Protein AF-A0A535XE76-F1 (afdb_monomer)

pLDDT: mean 81.15, std 18.95, range [32.66, 98.44]

Secondary structure (DSSP, 8-state):
--------TTTSS--HHHHHHHHHHTT-HHHHHHHHHHHHHHHHHTT-HHHHHHHHHHHHHHHHHTS--HHHHHHHHHHHHHHHTT--S-HHHHHHHHHHHTT-TT-HHHHHHHHHHHHHHHHHHT-HHHHHHHHHHHHHHHTTS--HHHHHHHHHHHHHHHHHTT---------

Mean predicted aligned error: 10.04 Å

Radius of gyration: 19.23 Å; Cα contacts (8 Å, |Δi|>4): 192; chains: 1; bounding box: 33×46×70 Å

Foldseek 3Di:
DDPDPPPDVLVVDDQLCVQLVVCVVVVVLVSNLVSLVVQLVNCVVVLVLLSNLLSLLVNLLSCVPPVVNNVSSVVSLVSSVVSCVVPPDALSQLSSLLSCCSVCVVPVVSNLVSLLSQCVRCVVVVPVVSNVSSVVSVVVSVVPDDDDRSVVVVVVVVVVCVVVPPDPDDDPDDD

Sequence (175 aa):
MIAERVGNPAQDAPDYVALGRLAFAEDDFVATRDHWQSAFRQQRSSGNARGAARIAADLAALYAGVFGNEALAAGWLARAHRLLAGTGRCVEQGYVALAFLSMHRFDLAAVENDAALALELALEFADSDLEVLASHMVTQLGSRQPWARATAVVSRYTAARLVGGRRRANPTIRC

Solvent-accessible surface area (backbone atoms only — not comparable to full-atom values): 9508 Å² total; per-residue (Å²): 139,80,82,78,76,78,71,54,69,83,77,71,51,78,62,25,60,61,51,13,52,52,26,47,75,70,68,37,57,67,56,16,51,55,25,34,53,48,31,26,53,51,25,53,76,70,68,36,38,59,62,20,18,41,38,22,17,52,52,14,38,45,26,39,73,73,68,66,33,53,70,62,13,50,54,27,40,58,50,19,54,58,44,44,58,89,53,71,95,53,53,46,59,17,52,40,28,52,38,44,39,77,73,34,74,88,38,66,67,58,33,46,52,26,35,31,48,12,34,53,29,12,63,75,66,68,36,64,70,47,33,53,56,22,48,52,54,51,54,62,51,54,79,77,51,96,62,71,66,44,50,51,52,51,53,52,47,54,51,50,50,67,73,56,69,81,67,88,77,78,85,86,71,92,131

Structure (mmCIF, N/CA/C/O backbone):
data_AF-A0A535XE76-F1
#
_entry.id   AF-A0A535XE76-F1
#
loop_
_atom_site.group_PDB
_atom_site.id
_atom_site.type_symbol
_atom_site.label_atom_id
_atom_site.label_alt_id
_atom_site.label_comp_id
_atom_site.label_asym_id
_atom_site.label_entity_id
_atom_site.label_seq_id
_atom_site.pdbx_PDB_ins_code
_atom_site.Cartn_x
_atom_site.Cartn_y
_atom_site.Cartn_z
_atom_site.occupancy
_atom_site.B_iso_or_equiv
_atom_site.auth_seq_id
_atom_site.auth_comp_id
_atom_site.auth_asym_id
_atom_site.auth_atom_id
_atom_site.pdbx_PDB_model_num
ATOM 1 N N . MET A 1 1 ? -9.652 5.829 48.556 1.00 36.56 1 MET A N 1
ATOM 2 C CA . MET A 1 1 ? -10.745 5.595 47.591 1.00 36.56 1 MET A CA 1
ATOM 3 C C . MET A 1 1 ? -10.248 6.123 46.252 1.00 36.56 1 MET A C 1
ATOM 5 O O . MET A 1 1 ? -10.308 7.320 46.017 1.00 36.56 1 MET A O 1
ATOM 9 N N . ILE A 1 2 ? -9.563 5.275 45.481 1.00 41.00 2 ILE A N 1
ATOM 10 C CA . ILE A 1 2 ? -8.893 5.667 44.234 1.00 41.00 2 ILE A CA 1
ATOM 11 C C . ILE A 1 2 ? -9.878 5.340 43.117 1.00 41.00 2 ILE A C 1
ATOM 13 O O . ILE A 1 2 ? -10.227 4.177 42.946 1.00 41.00 2 ILE A O 1
ATOM 17 N N . ALA A 1 3 ? -10.396 6.365 42.444 1.00 44.94 3 ALA A N 1
ATOM 18 C CA . ALA A 1 3 ? -11.270 6.183 41.297 1.00 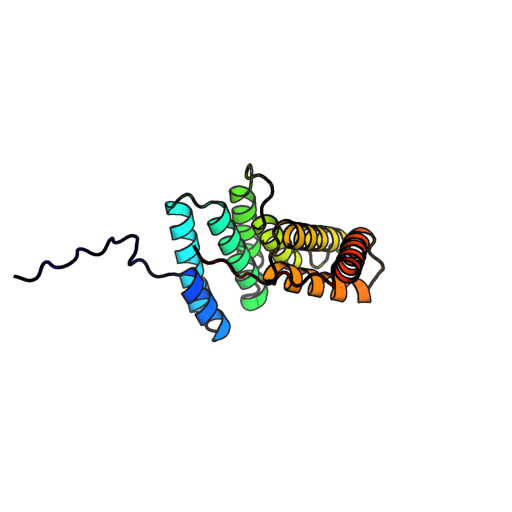44.94 3 ALA A CA 1
ATOM 19 C C . ALA A 1 3 ? -10.456 5.538 40.169 1.00 44.94 3 ALA A C 1
ATOM 21 O O . ALA A 1 3 ? -9.563 6.164 39.599 1.00 44.94 3 ALA A O 1
ATOM 22 N N . GLU A 1 4 ? -10.747 4.271 39.895 1.00 46.28 4 GLU A N 1
ATOM 23 C CA . GLU A 1 4 ? -10.266 3.555 38.725 1.00 46.28 4 GLU A CA 1
ATOM 24 C C . GLU A 1 4 ? -10.775 4.297 37.490 1.00 46.28 4 GLU A C 1
ATOM 26 O O . GLU A 1 4 ? -11.978 4.418 37.244 1.00 46.28 4 GLU A O 1
ATOM 31 N N . ARG A 1 5 ? -9.842 4.916 36.768 1.00 55.28 5 ARG A N 1
ATOM 32 C CA . ARG A 1 5 ? -10.124 5.609 35.520 1.00 55.28 5 ARG A CA 1
ATOM 33 C C . ARG A 1 5 ? -10.524 4.535 34.522 1.00 55.28 5 ARG A C 1
ATOM 35 O O . ARG A 1 5 ? -9.657 3.845 34.003 1.00 55.28 5 ARG A O 1
ATOM 42 N N . VAL A 1 6 ? -11.829 4.382 34.304 1.00 55.31 6 VAL A N 1
ATOM 43 C CA . VAL A 1 6 ? -12.384 3.577 33.213 1.00 55.31 6 VAL A CA 1
ATOM 44 C C . VAL A 1 6 ? -11.779 4.128 31.925 1.00 55.31 6 VAL A C 1
ATOM 46 O O . VAL A 1 6 ? -12.171 5.196 31.450 1.00 55.31 6 VAL A O 1
ATOM 49 N N . GLY A 1 7 ? -10.737 3.453 31.442 1.00 50.44 7 GLY A N 1
ATOM 50 C CA . GLY A 1 7 ? -10.101 3.746 30.171 1.00 50.44 7 GLY A CA 1
ATOM 51 C C . GLY A 1 7 ? -11.153 3.658 29.076 1.00 50.44 7 GLY A C 1
ATOM 52 O O . GLY A 1 7 ? -12.021 2.782 29.090 1.00 50.44 7 GLY A O 1
ATOM 53 N N . ASN A 1 8 ? -11.159 4.639 28.180 1.00 52.31 8 ASN A N 1
ATOM 54 C CA . ASN A 1 8 ? -12.054 4.610 27.040 1.00 52.31 8 ASN A CA 1
ATOM 55 C C . ASN A 1 8 ? -11.578 3.465 26.132 1.00 52.31 8 ASN A C 1
ATOM 57 O O . ASN A 1 8 ? -10.479 3.573 25.586 1.00 52.31 8 ASN A O 1
ATOM 61 N N . PRO A 1 9 ? -12.370 2.402 25.906 1.00 53.22 9 PRO A N 1
ATOM 62 C CA . PRO A 1 9 ? -11.912 1.238 25.147 1.00 53.22 9 PRO A CA 1
ATOM 63 C C . PRO A 1 9 ? -11.521 1.583 23.700 1.00 53.22 9 PRO A C 1
ATOM 65 O O . PRO A 1 9 ? -10.785 0.833 23.067 1.00 53.22 9 PRO A O 1
ATOM 68 N N . ALA A 1 10 ? -11.973 2.728 23.171 1.00 55.47 10 ALA A N 1
ATOM 69 C CA . ALA A 1 10 ? -11.539 3.242 21.874 1.00 55.47 10 ALA A CA 1
ATOM 70 C C . ALA A 1 10 ? -10.153 3.921 21.902 1.00 55.47 10 ALA A C 1
ATOM 72 O O . ALA A 1 10 ? -9.500 3.982 20.865 1.00 55.47 10 ALA A O 1
ATOM 73 N N . GLN A 1 11 ? -9.708 4.435 23.055 1.00 53.56 11 GLN A N 1
ATOM 74 C CA . GLN A 1 11 ? -8.381 5.043 23.247 1.00 53.56 11 GLN A CA 1
ATOM 75 C C . GLN A 1 11 ? -7.319 4.020 23.674 1.00 53.56 11 GLN A C 1
ATOM 77 O O . GLN A 1 11 ? -6.144 4.245 23.408 1.00 53.56 11 GLN A O 1
ATOM 82 N N . ASP A 1 12 ? -7.736 2.895 24.261 1.00 58.84 12 ASP A N 1
ATOM 83 C CA . ASP A 1 12 ? -6.847 1.798 24.677 1.00 58.84 12 ASP A CA 1
ATOM 84 C C . ASP A 1 12 ? -6.699 0.702 23.603 1.00 58.84 12 ASP A C 1
ATOM 86 O O . ASP A 1 12 ? -6.027 -0.311 23.813 1.00 58.84 12 ASP A O 1
ATOM 90 N N . ALA A 1 13 ? -7.339 0.874 22.441 1.00 71.75 13 ALA A N 1
ATOM 91 C CA . ALA A 1 13 ? -7.213 -0.065 21.336 1.00 71.75 13 ALA A CA 1
ATOM 92 C C . ALA A 1 13 ? -5.783 -0.016 20.759 1.00 71.75 13 ALA A C 1
ATOM 94 O O . ALA A 1 13 ? -5.283 1.078 20.483 1.00 71.75 13 ALA A O 1
ATOM 95 N N . PRO A 1 14 ? -5.128 -1.169 20.523 1.00 83.06 14 PRO A N 1
ATOM 96 C CA . PRO A 1 14 ? -3.789 -1.195 19.946 1.00 83.06 14 PRO A CA 1
ATOM 97 C C . PRO A 1 14 ? -3.743 -0.470 18.598 1.00 83.06 14 PRO A C 1
ATOM 99 O O . PRO A 1 14 ? -4.624 -0.664 17.755 1.00 83.06 14 PRO A O 1
ATOM 102 N N . ASP A 1 15 ? -2.689 0.314 18.362 1.00 93.81 15 ASP A N 1
ATOM 103 C CA . ASP A 1 15 ? -2.405 0.851 17.032 1.00 93.81 15 ASP A CA 1
ATOM 104 C C . ASP A 1 15 ? -1.849 -0.267 16.143 1.00 93.81 15 ASP A C 1
ATOM 106 O O . ASP A 1 15 ? -0.643 -0.502 16.025 1.00 93.81 15 ASP A O 1
ATOM 110 N N . TYR A 1 16 ? -2.769 -0.985 15.509 1.00 96.31 16 TYR A N 1
ATOM 111 C CA . TYR A 1 16 ? -2.445 -2.075 14.603 1.00 96.31 16 TYR A CA 1
ATOM 112 C C . TYR A 1 16 ? -1.706 -1.619 13.336 1.00 96.31 16 TYR A C 1
ATOM 114 O O . TYR A 1 16 ? -1.076 -2.446 12.675 1.00 96.31 16 TYR A O 1
ATOM 122 N N . VAL A 1 17 ? -1.760 -0.331 12.974 1.00 95.31 17 VAL A N 1
ATOM 123 C CA . VAL A 1 17 ? -0.969 0.191 11.851 1.00 95.31 17 VAL A CA 1
ATOM 124 C C . VAL A 1 17 ? 0.497 0.231 12.252 1.00 95.31 17 VAL A C 1
ATOM 126 O O . VAL A 1 17 ? 1.339 -0.315 11.535 1.00 95.31 17 VAL A O 1
ATOM 129 N N . ALA A 1 18 ? 0.794 0.829 13.408 1.00 95.62 18 ALA A N 1
ATOM 130 C CA . ALA A 1 18 ? 2.148 0.908 13.941 1.00 95.62 18 ALA A CA 1
ATOM 131 C C . ALA A 1 18 ? 2.734 -0.484 14.213 1.00 95.62 18 ALA A C 1
ATOM 133 O O . ALA A 1 18 ? 3.844 -0.771 13.769 1.00 95.62 18 ALA A O 1
ATOM 134 N N . LEU A 1 19 ? 1.969 -1.377 14.851 1.00 97.19 19 LEU A N 1
ATOM 135 C CA . LEU A 1 19 ? 2.409 -2.753 15.112 1.00 97.19 19 LEU A CA 1
ATOM 136 C C . LEU A 1 19 ? 2.708 -3.516 13.818 1.00 97.19 19 LEU A C 1
ATOM 138 O O . LEU A 1 19 ? 3.729 -4.188 13.724 1.00 97.19 19 LEU A O 1
ATOM 142 N N . GLY A 1 20 ? 1.869 -3.372 12.788 1.00 97.50 20 GLY A N 1
ATOM 143 C CA . GLY A 1 20 ? 2.135 -4.009 11.500 1.00 97.50 20 GLY A CA 1
ATOM 144 C C . GLY A 1 20 ? 3.387 -3.461 10.808 1.00 97.50 20 GLY A C 1
ATOM 145 O O . GLY A 1 20 ? 4.135 -4.237 10.221 1.00 97.50 20 GLY A O 1
ATOM 146 N N . ARG A 1 21 ? 3.661 -2.152 10.918 1.00 95.25 21 ARG A N 1
ATOM 147 C CA . ARG A 1 21 ? 4.897 -1.538 10.392 1.00 95.25 21 ARG A CA 1
ATOM 148 C C . ARG A 1 21 ? 6.146 -2.032 11.121 1.00 95.25 21 ARG A C 1
ATOM 150 O O . ARG A 1 21 ? 7.147 -2.286 10.464 1.00 95.25 21 ARG A O 1
ATOM 157 N N . LEU A 1 22 ? 6.080 -2.178 12.445 1.00 97.81 22 LEU A N 1
ATOM 158 C CA . LEU A 1 22 ? 7.178 -2.729 13.244 1.00 97.81 22 LEU A CA 1
ATOM 159 C C . LEU A 1 22 ? 7.450 -4.186 12.868 1.00 97.81 22 LEU A C 1
ATOM 161 O O . LEU A 1 22 ? 8.573 -4.506 12.500 1.00 97.81 22 LEU A O 1
ATOM 165 N N . ALA A 1 23 ? 6.411 -5.023 12.833 1.00 97.62 23 ALA A N 1
ATOM 166 C CA . ALA A 1 23 ? 6.538 -6.413 12.399 1.00 97.62 23 ALA A CA 1
ATOM 167 C C . ALA A 1 23 ? 7.112 -6.528 10.977 1.00 97.62 23 ALA A C 1
ATOM 169 O O . ALA A 1 23 ? 7.932 -7.397 10.710 1.00 97.62 23 ALA A O 1
ATOM 170 N N . PHE A 1 24 ? 6.732 -5.617 10.070 1.00 95.50 24 PHE A N 1
ATOM 171 C CA . PHE A 1 24 ? 7.277 -5.602 8.710 1.00 95.50 24 PHE A CA 1
ATOM 172 C C . PHE A 1 24 ? 8.768 -5.258 8.697 1.00 95.50 24 PHE A C 1
ATOM 174 O O . PHE A 1 24 ? 9.522 -5.858 7.944 1.00 95.50 24 PHE A O 1
ATOM 181 N N . ALA A 1 25 ? 9.197 -4.305 9.528 1.00 95.62 25 ALA A N 1
ATOM 182 C CA . ALA A 1 25 ? 10.608 -3.949 9.664 1.00 95.62 25 ALA A CA 1
ATOM 183 C C . ALA A 1 25 ? 11.451 -5.075 10.294 1.00 95.62 25 ALA A C 1
ATOM 185 O O . ALA A 1 25 ? 12.659 -5.116 10.082 1.00 95.62 25 ALA A O 1
ATOM 186 N N . GLU A 1 26 ? 10.820 -5.972 11.051 1.00 97.69 26 GLU A N 1
ATOM 187 C CA . GLU A 1 26 ? 11.426 -7.174 11.638 1.00 97.69 26 GLU A CA 1
ATOM 188 C C . GLU A 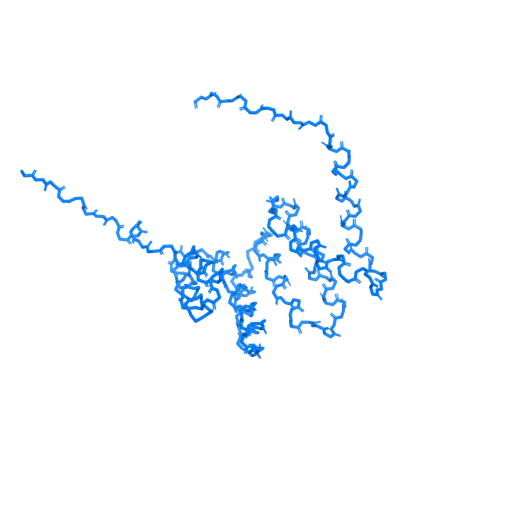1 26 ? 11.310 -8.415 10.730 1.00 97.69 26 GLU A C 1
ATOM 190 O O . GLU A 1 26 ? 11.658 -9.516 11.152 1.00 97.69 26 GLU A O 1
ATOM 195 N N . ASP A 1 27 ? 10.814 -8.252 9.498 1.00 97.50 27 ASP A N 1
ATOM 196 C CA . ASP A 1 27 ? 10.516 -9.326 8.540 1.00 97.50 27 ASP A CA 1
ATOM 197 C C . ASP A 1 27 ? 9.512 -10.390 9.054 1.00 97.50 27 ASP A C 1
ATOM 199 O O . ASP A 1 27 ? 9.340 -11.451 8.442 1.00 97.50 27 ASP A O 1
ATOM 203 N N . ASP A 1 28 ? 8.767 -10.114 10.134 1.00 98.19 28 ASP A N 1
ATOM 204 C CA . ASP A 1 28 ? 7.645 -10.949 10.578 1.00 98.19 28 ASP A CA 1
ATOM 205 C C . ASP A 1 28 ? 6.386 -10.624 9.766 1.00 98.19 28 ASP A C 1
ATOM 207 O O . ASP A 1 28 ? 5.418 -10.001 10.214 1.00 98.19 28 ASP A O 1
ATOM 211 N N . PHE A 1 29 ? 6.392 -11.087 8.520 1.00 97.50 29 PHE A N 1
ATOM 212 C CA . PHE A 1 29 ? 5.317 -10.824 7.570 1.00 97.50 29 PHE A CA 1
ATOM 213 C C . PHE A 1 29 ? 3.980 -11.467 7.959 1.00 97.50 29 PHE A C 1
ATOM 215 O O . PHE A 1 29 ? 2.919 -11.018 7.509 1.00 97.50 29 PHE A O 1
ATOM 222 N N . VAL A 1 30 ? 4.002 -12.513 8.792 1.00 98.00 30 VAL A N 1
ATOM 223 C CA . VAL A 1 30 ? 2.786 -13.143 9.320 1.00 98.00 30 VAL A CA 1
ATOM 224 C C . VAL A 1 30 ? 2.135 -12.204 10.333 1.00 98.00 30 VAL A C 1
ATOM 226 O O . VAL A 1 30 ? 0.946 -11.900 10.192 1.00 98.00 30 VAL A O 1
ATOM 229 N N . ALA A 1 31 ? 2.912 -11.666 11.278 1.00 97.62 31 ALA A N 1
ATOM 230 C CA . ALA A 1 31 ? 2.427 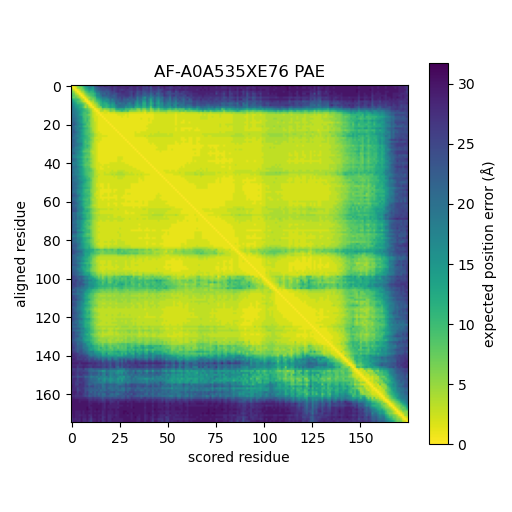-10.661 12.217 1.00 97.62 31 ALA A CA 1
ATOM 231 C C . ALA A 1 31 ? 2.032 -9.357 11.507 1.00 97.62 31 ALA A C 1
ATOM 233 O O . ALA A 1 31 ? 0.966 -8.809 11.799 1.00 97.62 31 ALA A O 1
ATOM 234 N N . THR A 1 32 ? 2.799 -8.894 10.507 1.00 98.44 32 THR A N 1
ATOM 235 C CA . THR A 1 32 ? 2.418 -7.739 9.672 1.00 98.44 32 THR A CA 1
ATOM 236 C C . THR A 1 32 ? 1.025 -7.919 9.090 1.00 98.44 32 THR A C 1
ATOM 238 O O . THR A 1 32 ? 0.166 -7.046 9.236 1.00 98.44 32 THR A O 1
ATOM 241 N N . ARG A 1 33 ? 0.783 -9.060 8.432 1.00 98.25 33 ARG A N 1
ATOM 242 C CA . ARG A 1 33 ? -0.502 -9.382 7.811 1.00 98.25 33 ARG A CA 1
ATOM 243 C C . ARG A 1 33 ? -1.629 -9.319 8.839 1.00 98.25 33 ARG A C 1
ATOM 245 O O . ARG A 1 33 ? -2.671 -8.727 8.557 1.00 98.25 33 ARG A O 1
ATOM 252 N N . ASP A 1 34 ? -1.443 -9.922 10.007 1.00 98.25 34 ASP A N 1
ATOM 253 C CA . ASP A 1 34 ? -2.495 -10.042 11.020 1.00 98.25 34 ASP A CA 1
ATOM 254 C C . ASP A 1 34 ? -2.806 -8.692 11.686 1.00 98.25 34 ASP A C 1
ATOM 256 O O . ASP A 1 34 ? -3.980 -8.334 11.880 1.00 98.25 34 ASP A O 1
ATOM 260 N N . HIS A 1 35 ? -1.773 -7.887 11.945 1.00 98.38 35 HIS A N 1
ATOM 261 C CA . HIS A 1 35 ? -1.918 -6.514 12.412 1.00 98.38 35 HIS A CA 1
ATOM 262 C C . HIS A 1 35 ? -2.608 -5.640 11.364 1.00 98.38 35 HIS A C 1
ATOM 264 O O . HIS A 1 35 ? -3.640 -5.041 11.660 1.00 98.38 35 HIS A O 1
ATOM 270 N N . TRP A 1 36 ? -2.156 -5.626 10.112 1.00 98.38 36 TRP A N 1
ATOM 271 C CA . TRP A 1 36 ? -2.796 -4.813 9.075 1.00 98.38 36 TRP A CA 1
ATOM 272 C C . TRP A 1 36 ? -4.224 -5.261 8.747 1.00 98.38 36 TRP A C 1
ATOM 274 O O . TRP A 1 36 ? -5.086 -4.417 8.506 1.00 98.38 36 TRP A O 1
ATOM 284 N N . GLN A 1 37 ? -4.558 -6.551 8.830 1.00 98.31 37 GLN A N 1
ATOM 285 C CA . GLN A 1 37 ? -5.959 -6.981 8.738 1.00 98.31 37 GLN A CA 1
ATOM 286 C C . GLN A 1 37 ? -6.814 -6.442 9.896 1.00 98.31 37 GLN A C 1
ATOM 288 O O . GLN A 1 37 ? -7.978 -6.082 9.692 1.00 98.31 37 GLN A O 1
ATOM 293 N N . SER A 1 38 ? -6.254 -6.369 11.104 1.00 98.00 38 SER A N 1
ATOM 294 C CA . SER A 1 38 ? -6.925 -5.781 12.269 1.00 98.00 38 SER A CA 1
ATOM 295 C C . SER A 1 38 ? -7.083 -4.268 12.122 1.00 98.00 38 SER A C 1
ATOM 297 O O . SER A 1 38 ? -8.192 -3.762 12.303 1.00 98.00 38 SER A O 1
ATOM 299 N N . ALA A 1 39 ? -6.041 -3.567 11.667 1.00 97.94 39 ALA A N 1
ATOM 300 C CA . ALA A 1 39 ? -6.094 -2.146 11.337 1.00 97.94 39 ALA A CA 1
ATOM 301 C C . ALA A 1 39 ? -7.161 -1.854 10.274 1.00 97.94 39 ALA A C 1
ATOM 303 O O . ALA A 1 39 ? -7.966 -0.938 10.428 1.00 97.94 39 ALA A O 1
ATOM 304 N N . PHE A 1 40 ? -7.238 -2.673 9.221 1.00 98.19 40 PHE A N 1
ATOM 305 C CA . PHE A 1 40 ? -8.260 -2.534 8.187 1.00 98.19 40 PHE A CA 1
ATOM 306 C C . PHE A 1 40 ? -9.677 -2.618 8.773 1.00 98.19 40 PHE A C 1
ATOM 308 O O . PHE A 1 40 ? -10.529 -1.779 8.470 1.00 98.19 40 PHE A O 1
ATOM 315 N N . ARG A 1 41 ? -9.938 -3.616 9.631 1.00 97.38 41 ARG A N 1
ATOM 316 C CA . ARG A 1 41 ? -11.235 -3.766 10.311 1.00 97.38 41 ARG A CA 1
ATOM 317 C C . ARG A 1 41 ? -11.541 -2.567 11.209 1.00 97.38 41 ARG A C 1
ATOM 319 O O . ARG A 1 41 ? -12.661 -2.066 11.157 1.00 97.38 41 ARG A O 1
ATOM 326 N N . GLN A 1 42 ? -10.554 -2.081 11.958 1.00 95.81 42 GLN A N 1
ATOM 327 C CA . GLN A 1 42 ? -10.699 -0.926 12.843 1.00 95.81 42 GLN A CA 1
ATOM 328 C C . GLN A 1 42 ? -11.060 0.346 12.061 1.00 95.81 42 GLN A C 1
ATOM 330 O O . GLN A 1 42 ? -12.060 0.993 12.375 1.00 95.81 42 GLN A O 1
ATOM 335 N N . GLN A 1 43 ? -10.329 0.649 10.982 1.00 95.19 43 GLN A N 1
ATOM 336 C CA . GLN A 1 43 ? -10.609 1.800 10.113 1.00 95.19 43 GLN A CA 1
ATOM 337 C C . GLN A 1 43 ? -11.985 1.690 9.437 1.00 95.19 43 GLN A C 1
ATOM 339 O O . GLN A 1 43 ? -12.699 2.677 9.274 1.00 95.19 43 GLN A O 1
ATOM 344 N N . ARG A 1 44 ? -12.404 0.472 9.071 1.00 95.62 44 ARG A N 1
ATOM 345 C CA . ARG A 1 44 ? -13.752 0.219 8.542 1.00 95.62 44 ARG A CA 1
ATOM 346 C C . ARG A 1 44 ? -14.835 0.491 9.579 1.00 95.62 44 ARG A C 1
ATOM 348 O O . ARG A 1 44 ? -15.829 1.123 9.237 1.00 95.62 44 ARG A O 1
ATOM 355 N N . SER A 1 45 ? -14.657 0.022 10.814 1.00 95.00 45 SER A N 1
ATOM 356 C CA . SER A 1 45 ? -15.631 0.241 11.890 1.00 95.00 45 SER A CA 1
ATOM 357 C C . SER A 1 45 ? -15.733 1.702 12.325 1.00 95.00 45 SER A C 1
ATOM 359 O O . SER A 1 45 ? -16.808 2.130 12.726 1.00 95.00 45 SER A O 1
ATOM 361 N N . SER A 1 46 ? -14.653 2.479 12.196 1.00 93.12 46 SER A N 1
ATOM 362 C CA . SER A 1 46 ? -14.645 3.912 12.511 1.00 93.12 46 SER A CA 1
ATOM 363 C C . SER A 1 46 ? -15.148 4.800 11.366 1.00 93.12 46 SER A C 1
ATOM 365 O O . SER A 1 46 ? -15.193 6.018 11.511 1.00 93.12 46 SER A O 1
ATOM 367 N N . GLY A 1 47 ? -15.513 4.219 10.216 1.00 94.62 47 GLY A N 1
ATOM 368 C CA . GLY A 1 47 ? -15.954 4.970 9.037 1.00 94.62 47 GLY A CA 1
ATOM 369 C C . GLY A 1 47 ? -14.824 5.665 8.268 1.00 94.62 47 GLY A C 1
ATOM 370 O O . GLY A 1 47 ? -15.093 6.384 7.306 1.00 94.62 47 GLY A O 1
ATOM 371 N N . ASN A 1 48 ? -13.558 5.432 8.628 1.00 95.31 48 ASN A N 1
ATOM 372 C CA . ASN A 1 48 ? -12.408 6.002 7.934 1.00 95.31 48 ASN A CA 1
ATOM 373 C C . ASN A 1 48 ? -12.094 5.223 6.644 1.00 95.31 48 ASN A C 1
ATOM 375 O O . ASN A 1 48 ? -11.191 4.384 6.587 1.00 95.31 48 ASN A O 1
ATOM 379 N N . ALA A 1 49 ? -12.857 5.504 5.585 1.00 96.50 49 ALA A N 1
ATOM 380 C CA . ALA A 1 49 ? -12.712 4.839 4.289 1.00 96.50 49 ALA A CA 1
ATOM 381 C C . ALA A 1 49 ? -11.321 5.039 3.664 1.00 96.50 49 ALA A C 1
ATOM 383 O O . ALA A 1 49 ? -10.764 4.089 3.113 1.00 96.50 49 ALA A O 1
ATOM 384 N N . ARG A 1 50 ? -10.741 6.239 3.802 1.00 97.25 50 ARG A N 1
ATOM 385 C CA . ARG A 1 50 ? -9.399 6.566 3.298 1.00 97.25 50 ARG A CA 1
ATOM 386 C C . ARG A 1 50 ? -8.325 5.744 4.006 1.00 97.25 50 ARG A C 1
ATOM 388 O O . ARG A 1 50 ? -7.589 5.011 3.352 1.00 97.25 50 ARG A O 1
ATOM 395 N N . GLY A 1 51 ? -8.321 5.754 5.340 1.00 96.12 51 GLY A N 1
ATOM 396 C CA . GLY A 1 51 ? -7.405 4.935 6.137 1.00 96.12 51 GLY A CA 1
ATOM 397 C C . GLY A 1 51 ? -7.553 3.440 5.845 1.00 96.12 51 GLY A C 1
ATOM 398 O O . GLY A 1 51 ? -6.562 2.738 5.668 1.00 96.12 51 GLY A O 1
ATOM 399 N 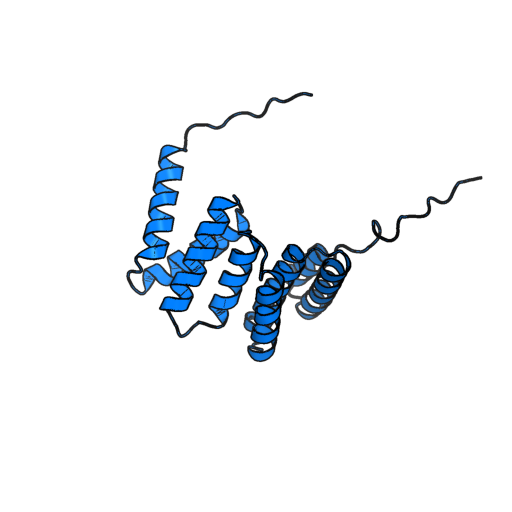N . ALA A 1 52 ? -8.785 2.944 5.701 1.00 97.69 52 ALA A N 1
ATOM 400 C CA . ALA A 1 52 ? -9.024 1.555 5.315 1.00 97.69 52 ALA A CA 1
ATOM 401 C C . ALA A 1 52 ? -8.476 1.232 3.912 1.00 97.69 52 ALA A C 1
ATOM 403 O O . ALA A 1 52 ? -7.918 0.155 3.705 1.00 97.69 52 ALA A O 1
ATOM 404 N N . ALA A 1 53 ? -8.603 2.148 2.949 1.00 98.00 53 ALA A N 1
ATOM 405 C CA . ALA A 1 53 ? -8.043 1.970 1.613 1.00 98.00 53 ALA A CA 1
ATOM 406 C C . ALA A 1 53 ? -6.509 1.945 1.626 1.00 98.00 53 ALA A C 1
ATOM 408 O O . ALA A 1 53 ? -5.918 1.088 0.971 1.00 98.00 53 ALA A O 1
ATOM 409 N N . ARG A 1 54 ? -5.871 2.814 2.422 1.00 96.94 54 ARG A N 1
ATOM 410 C CA . ARG A 1 54 ? -4.412 2.823 2.603 1.00 96.94 54 ARG A CA 1
ATOM 411 C C . ARG A 1 54 ? -3.897 1.474 3.103 1.00 96.94 54 ARG A C 1
ATOM 413 O O . ARG A 1 54 ? -2.964 0.940 2.511 1.00 96.94 54 ARG A O 1
ATOM 420 N N . ILE A 1 55 ? -4.536 0.911 4.130 1.00 98.25 55 ILE A N 1
ATOM 421 C CA . ILE A 1 55 ? -4.154 -0.394 4.692 1.00 98.25 55 ILE A CA 1
ATOM 422 C C . ILE A 1 55 ? -4.445 -1.540 3.717 1.00 98.25 55 ILE A C 1
ATOM 424 O O . ILE A 1 55 ? -3.683 -2.499 3.633 1.00 98.25 55 ILE A O 1
ATOM 428 N N . ALA A 1 56 ? -5.523 -1.448 2.936 1.00 98.25 56 ALA A N 1
ATOM 429 C CA . ALA A 1 56 ? -5.780 -2.411 1.871 1.00 98.25 56 ALA A CA 1
ATOM 430 C C . ALA A 1 56 ? -4.693 -2.369 0.777 1.00 98.25 56 ALA A C 1
ATOM 432 O O . ALA A 1 56 ? -4.318 -3.426 0.274 1.00 98.25 56 ALA A O 1
ATOM 433 N N . ALA A 1 57 ? -4.151 -1.192 0.444 1.00 96.69 57 ALA A N 1
ATOM 434 C CA . ALA A 1 57 ? -3.010 -1.070 -0.466 1.00 96.69 57 ALA A CA 1
ATOM 435 C C . ALA A 1 57 ? -1.733 -1.704 0.119 1.00 96.69 57 ALA A C 1
ATOM 437 O O . ALA A 1 57 ? -1.050 -2.442 -0.587 1.00 96.69 57 ALA A O 1
ATOM 438 N N . ASP A 1 58 ? -1.456 -1.496 1.413 1.00 96.00 58 ASP A N 1
ATOM 439 C CA . ASP A 1 58 ? -0.322 -2.134 2.105 1.00 96.00 58 ASP A CA 1
ATOM 440 C C . ASP A 1 58 ? -0.438 -3.667 2.099 1.00 96.00 58 ASP A C 1
ATOM 442 O O . ASP A 1 58 ? 0.512 -4.371 1.757 1.00 96.00 58 ASP A O 1
ATOM 446 N N . LEU A 1 59 ? -1.626 -4.203 2.400 1.00 97.81 59 LEU A N 1
ATOM 447 C CA . LEU A 1 59 ? -1.888 -5.644 2.326 1.00 97.81 59 LEU A CA 1
ATOM 448 C C . LEU A 1 59 ? -1.720 -6.180 0.904 1.00 97.81 59 LEU A C 1
ATOM 450 O O . LEU A 1 59 ? -1.171 -7.266 0.728 1.00 97.81 59 LEU A O 1
ATOM 454 N N . ALA A 1 60 ? -2.168 -5.441 -0.111 1.00 96.62 60 ALA A N 1
ATOM 455 C CA . ALA A 1 60 ? -1.968 -5.849 -1.494 1.00 96.62 60 ALA A CA 1
ATOM 456 C C . ALA A 1 60 ? -0.481 -5.932 -1.862 1.00 96.62 60 ALA A C 1
ATOM 458 O O . ALA A 1 60 ? -0.055 -6.933 -2.438 1.00 96.62 60 ALA A O 1
ATOM 459 N N . ALA A 1 61 ? 0.307 -4.922 -1.482 1.00 92.75 61 ALA A N 1
ATOM 460 C CA . ALA A 1 61 ? 1.750 -4.915 -1.693 1.00 92.75 61 ALA A CA 1
ATOM 461 C C . ALA A 1 61 ? 2.436 -6.083 -0.964 1.00 92.75 61 ALA A C 1
ATOM 463 O O . ALA A 1 61 ? 3.263 -6.769 -1.563 1.00 92.75 61 ALA A O 1
ATOM 464 N N . LEU A 1 62 ? 2.034 -6.376 0.279 1.00 95.19 62 LEU A N 1
ATOM 465 C CA . LEU A 1 62 ? 2.533 -7.518 1.050 1.00 95.19 62 LEU A CA 1
ATOM 466 C C . LEU A 1 62 ? 2.230 -8.854 0.357 1.00 95.19 62 LEU A C 1
ATOM 468 O O . LEU A 1 62 ? 3.128 -9.671 0.159 1.00 95.19 62 LEU A O 1
ATOM 472 N N . TYR A 1 63 ? 0.978 -9.079 -0.055 1.00 95.56 63 TYR A N 1
ATOM 473 C CA . TYR A 1 63 ? 0.600 -10.319 -0.736 1.00 95.56 63 TYR A CA 1
ATOM 474 C C . TYR A 1 63 ? 1.315 -10.493 -2.072 1.00 95.56 63 TYR A C 1
ATOM 476 O O . TYR A 1 63 ? 1.761 -11.599 -2.361 1.00 95.56 63 TYR A O 1
ATOM 484 N N . ALA A 1 64 ? 1.457 -9.429 -2.860 1.00 92.44 64 ALA A N 1
ATOM 485 C CA . ALA A 1 64 ? 2.135 -9.491 -4.147 1.00 92.44 64 ALA A CA 1
ATOM 486 C C . ALA A 1 64 ? 3.650 -9.696 -4.001 1.00 92.44 64 ALA A C 1
ATOM 488 O O . ALA A 1 64 ? 4.212 -10.572 -4.652 1.00 92.44 64 ALA A O 1
ATOM 489 N N . GLY A 1 65 ? 4.303 -8.887 -3.163 1.00 89.25 65 GLY A N 1
ATOM 490 C CA . GLY A 1 65 ? 5.761 -8.814 -3.083 1.00 89.25 65 GLY A CA 1
ATOM 491 C C . GLY A 1 65 ? 6.395 -9.872 -2.186 1.00 89.25 65 GLY A C 1
ATOM 492 O O . GLY A 1 65 ? 7.438 -10.412 -2.537 1.00 89.25 65 GLY A O 1
ATOM 493 N N . VAL A 1 66 ? 5.768 -10.185 -1.050 1.00 93.19 66 VAL A N 1
ATOM 494 C CA . VAL A 1 66 ? 6.330 -11.120 -0.062 1.00 93.19 66 VAL A CA 1
ATOM 495 C C . VAL A 1 66 ? 5.760 -12.520 -0.244 1.00 93.19 66 VAL A C 1
ATOM 497 O O . VAL A 1 66 ? 6.502 -13.496 -0.287 1.00 93.19 66 VAL A O 1
ATOM 500 N N . PHE A 1 67 ? 4.437 -12.634 -0.372 1.00 92.88 67 PHE A N 1
ATOM 501 C CA . PHE A 1 67 ? 3.781 -13.942 -0.457 1.00 92.88 67 PHE A CA 1
ATOM 502 C C . PHE A 1 67 ? 3.602 -14.460 -1.889 1.00 92.88 67 PHE A C 1
ATOM 504 O O . PHE A 1 67 ? 3.149 -15.591 -2.061 1.00 92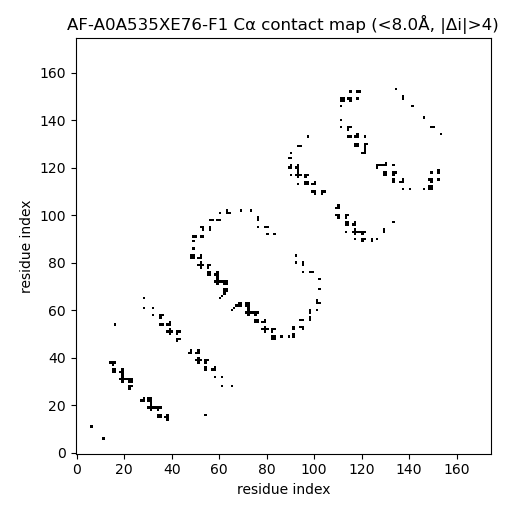.88 67 PHE A O 1
ATOM 511 N N . GLY A 1 68 ? 3.904 -13.655 -2.916 1.00 91.25 68 GLY A N 1
ATOM 512 C CA . GLY A 1 68 ? 3.711 -14.028 -4.323 1.00 91.25 68 GLY A CA 1
ATOM 513 C C . GLY A 1 68 ? 2.256 -14.352 -4.692 1.00 91.25 68 GLY A C 1
ATOM 514 O O . GLY A 1 68 ? 1.998 -15.054 -5.667 1.00 91.25 68 GLY A O 1
ATOM 515 N N . ASN A 1 69 ? 1.287 -13.884 -3.901 1.00 94.12 69 ASN A N 1
ATOM 516 C CA . ASN A 1 69 ? -0.129 -14.191 -4.054 1.00 94.12 69 ASN A CA 1
ATOM 517 C C . ASN A 1 69 ? -0.868 -13.038 -4.745 1.00 94.12 69 ASN A C 1
ATOM 519 O O . ASN A 1 69 ? -1.516 -12.201 -4.111 1.00 94.12 69 ASN A O 1
ATOM 523 N N . GLU A 1 70 ? -0.784 -13.024 -6.073 1.00 90.94 70 GLU A N 1
ATOM 524 C CA . GLU A 1 70 ? -1.411 -12.003 -6.919 1.00 90.94 70 GLU A CA 1
ATOM 525 C C . GLU A 1 70 ? -2.941 -11.985 -6.793 1.00 90.94 70 GLU A C 1
ATOM 527 O O . GLU A 1 70 ? -3.548 -10.917 -6.816 1.00 90.94 70 GLU A O 1
ATOM 532 N N . ALA A 1 71 ? -3.578 -13.143 -6.591 1.00 93.88 71 ALA A N 1
ATOM 533 C CA . ALA A 1 71 ? -5.030 -13.230 -6.453 1.00 93.88 71 ALA A CA 1
ATOM 534 C C . ALA A 1 71 ? -5.533 -12.495 -5.199 1.00 93.88 71 ALA A C 1
ATOM 536 O O . ALA A 1 71 ? -6.492 -11.719 -5.268 1.00 93.88 71 ALA A O 1
ATOM 537 N N . LEU A 1 72 ? -4.872 -12.695 -4.052 1.00 95.44 72 LEU A N 1
ATOM 538 C CA . LEU A 1 72 ? -5.197 -11.952 -2.834 1.00 95.44 72 LEU A CA 1
ATOM 539 C C . LEU A 1 72 ? -4.838 -10.473 -2.969 1.00 95.44 72 LEU A C 1
ATOM 541 O O . LEU A 1 72 ? -5.634 -9.629 -2.552 1.00 95.44 72 LEU A O 1
ATOM 545 N N . ALA A 1 73 ? -3.699 -10.149 -3.585 1.00 95.12 73 ALA A N 1
ATOM 546 C CA . ALA A 1 73 ? -3.316 -8.763 -3.838 1.00 95.12 73 ALA A CA 1
ATOM 547 C C . ALA A 1 73 ? -4.378 -8.017 -4.666 1.00 95.12 73 ALA A C 1
ATOM 549 O O . ALA A 1 73 ? -4.857 -6.960 -4.248 1.00 95.12 73 ALA A O 1
ATOM 550 N N . ALA A 1 74 ? -4.836 -8.610 -5.772 1.00 93.81 74 ALA A N 1
ATOM 551 C CA . ALA A 1 74 ? -5.902 -8.064 -6.608 1.00 93.81 74 ALA A CA 1
ATOM 552 C C . ALA A 1 74 ? -7.214 -7.875 -5.827 1.00 93.81 74 ALA A C 1
ATOM 554 O O . ALA A 1 74 ? -7.881 -6.844 -5.951 1.00 93.81 74 ALA A O 1
ATOM 555 N N . GLY A 1 75 ? -7.571 -8.832 -4.962 1.00 96.75 75 GLY A N 1
ATOM 556 C CA . GLY A 1 75 ? -8.748 -8.727 -4.096 1.00 96.75 75 GLY A CA 1
ATOM 557 C C . GLY A 1 75 ? -8.685 -7.544 -3.120 1.00 96.75 75 GLY A C 1
ATOM 558 O O . GLY A 1 75 ? -9.692 -6.854 -2.906 1.00 96.75 75 GLY A O 1
ATOM 559 N N . TRP A 1 76 ? -7.509 -7.277 -2.549 1.00 97.94 76 TRP A N 1
ATOM 560 C CA . TRP A 1 76 ? -7.283 -6.130 -1.668 1.00 97.94 76 TRP A CA 1
ATOM 561 C C . TRP A 1 76 ? -7.281 -4.801 -2.427 1.00 97.94 76 TRP A C 1
ATOM 563 O O . TRP A 1 76 ? -7.938 -3.859 -1.979 1.00 97.94 76 TRP A O 1
ATOM 573 N N . LEU A 1 77 ? -6.674 -4.736 -3.613 1.00 95.81 77 LEU A N 1
ATOM 574 C CA . LEU A 1 77 ? -6.711 -3.544 -4.471 1.00 95.81 77 LEU A CA 1
ATOM 575 C C . LEU A 1 77 ? -8.132 -3.189 -4.909 1.00 95.81 77 LEU A C 1
ATOM 577 O O . LEU A 1 77 ? -8.560 -2.044 -4.767 1.00 95.81 77 LEU A O 1
ATOM 581 N N . ALA A 1 78 ? -8.921 -4.177 -5.339 1.00 95.81 78 ALA A N 1
ATOM 582 C CA . ALA A 1 78 ? -10.326 -3.969 -5.689 1.00 95.81 78 ALA A CA 1
ATOM 583 C C . ALA A 1 78 ? -11.156 -3.455 -4.497 1.00 95.81 78 ALA A C 1
ATOM 585 O O . ALA A 1 78 ? -12.162 -2.757 -4.658 1.00 95.81 78 ALA A O 1
ATOM 586 N N . ARG A 1 79 ? -10.767 -3.805 -3.267 1.00 97.25 79 ARG A N 1
ATOM 587 C CA . ARG A 1 79 ? -11.385 -3.277 -2.048 1.00 97.25 79 ARG A CA 1
ATOM 588 C C . ARG A 1 79 ? -10.930 -1.849 -1.755 1.00 97.25 79 ARG A C 1
ATOM 590 O O . ARG A 1 79 ? -11.792 -1.026 -1.460 1.00 97.25 79 ARG A O 1
ATOM 597 N N . ALA A 1 80 ? -9.639 -1.549 -1.879 1.00 97.38 80 ALA A N 1
ATOM 598 C CA . ALA A 1 80 ? -9.107 -0.198 -1.718 1.00 97.38 80 ALA A CA 1
ATOM 599 C C . ALA A 1 80 ? -9.759 0.779 -2.709 1.00 97.38 80 ALA A C 1
ATOM 601 O O . ALA A 1 80 ? -10.297 1.807 -2.305 1.00 97.38 80 ALA A O 1
ATOM 602 N N . HIS A 1 81 ? -9.836 0.393 -3.985 1.00 94.62 81 HIS A N 1
ATOM 603 C CA . HIS A 1 81 ? -10.477 1.186 -5.032 1.00 94.62 81 HIS A CA 1
ATOM 604 C C . HIS A 1 81 ? -11.955 1.468 -4.724 1.00 94.62 81 HIS A C 1
ATOM 606 O O . HIS A 1 81 ? -12.411 2.602 -4.831 1.00 94.62 81 HIS A O 1
ATOM 612 N N . ARG A 1 82 ? -12.719 0.460 -4.276 1.00 96.50 82 ARG A N 1
ATOM 613 C CA . ARG A 1 82 ? -14.129 0.654 -3.884 1.00 96.50 82 ARG A CA 1
ATOM 614 C C . ARG A 1 82 ? -14.301 1.564 -2.672 1.00 96.50 82 ARG A C 1
ATOM 616 O O . ARG A 1 82 ? -15.297 2.269 -2.604 1.00 96.50 82 ARG A O 1
ATOM 623 N N . LEU A 1 83 ? -13.372 1.540 -1.719 1.00 97.19 83 LEU A N 1
ATOM 624 C CA . LEU A 1 83 ? -13.421 2.422 -0.549 1.00 97.19 83 LEU A CA 1
ATOM 625 C C . LEU A 1 83 ? -13.145 3.882 -0.913 1.00 97.19 83 LEU A C 1
ATOM 627 O O . LEU A 1 83 ? -13.692 4.774 -0.273 1.00 97.19 83 LEU A O 1
ATOM 631 N N . LEU A 1 84 ? -12.326 4.111 -1.939 1.00 96.38 84 LEU A N 1
ATOM 632 C CA . LEU A 1 84 ? -12.032 5.446 -2.453 1.00 96.38 84 LEU A CA 1
ATOM 633 C C . LEU A 1 84 ? -13.022 5.904 -3.533 1.00 96.38 84 LEU A C 1
ATOM 635 O O . LEU A 1 84 ? -13.004 7.071 -3.929 1.00 96.38 84 LEU A O 1
ATOM 639 N N . ALA A 1 85 ? -13.914 5.029 -3.998 1.00 93.81 85 ALA A N 1
ATOM 640 C CA . ALA A 1 85 ? -14.948 5.397 -4.952 1.00 93.81 85 ALA A CA 1
ATOM 641 C C . ALA A 1 85 ? -15.870 6.459 -4.333 1.00 93.81 85 ALA A C 1
ATOM 643 O O . ALA A 1 85 ? -16.477 6.244 -3.287 1.00 93.81 85 ALA A O 1
ATOM 644 N N . GLY A 1 86 ? -15.952 7.627 -4.970 1.00 87.31 86 GLY A N 1
ATOM 645 C CA . GLY A 1 86 ? -16.727 8.760 -4.459 1.00 87.31 86 GLY A CA 1
ATOM 646 C C . GLY A 1 86 ? -16.031 9.563 -3.356 1.00 87.31 86 GLY A C 1
ATOM 647 O O . GLY A 1 86 ? -16.544 10.608 -2.961 1.00 87.31 86 GLY A O 1
ATOM 648 N N . THR A 1 87 ? -14.844 9.150 -2.898 1.00 87.12 87 THR A N 1
ATOM 649 C CA . THR A 1 87 ? -13.958 10.080 -2.193 1.00 87.12 87 THR A CA 1
ATOM 650 C C . THR 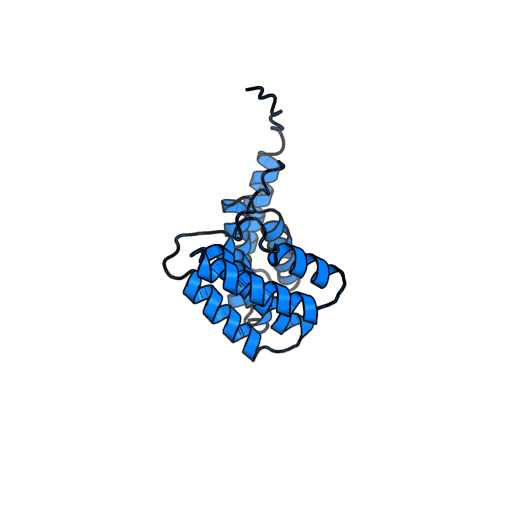A 1 87 ? -13.334 11.013 -3.227 1.00 87.12 87 THR A C 1
ATOM 652 O O . THR A 1 87 ? -12.832 10.560 -4.256 1.00 87.12 87 THR A O 1
ATOM 655 N N . GLY A 1 88 ? -13.402 12.327 -2.991 1.00 90.62 88 GLY A N 1
ATOM 656 C CA . GLY A 1 88 ? -12.634 13.291 -3.786 1.00 90.62 88 GLY A CA 1
ATOM 657 C C . GLY A 1 88 ? -11.130 12.991 -3.725 1.00 90.62 88 GLY A C 1
ATOM 658 O O . GLY A 1 88 ? -10.710 12.107 -2.977 1.00 90.62 88 GLY A O 1
ATOM 659 N N . ARG A 1 89 ? -10.320 13.739 -4.486 1.00 93.50 89 ARG A N 1
ATOM 660 C CA . ARG A 1 89 ? -8.858 13.553 -4.524 1.00 93.50 89 ARG A CA 1
ATOM 661 C C . ARG A 1 89 ? -8.268 13.442 -3.115 1.00 93.50 89 ARG A C 1
ATOM 663 O O . ARG A 1 89 ? -8.585 14.255 -2.243 1.00 93.50 89 ARG A O 1
ATOM 670 N N . CYS A 1 90 ? -7.448 12.420 -2.893 1.00 95.56 90 CYS A N 1
ATOM 671 C CA . CYS A 1 90 ? -6.758 12.202 -1.627 1.00 95.56 90 CYS A CA 1
ATOM 672 C C . CYS A 1 90 ? -5.453 11.429 -1.832 1.00 95.56 90 CYS A C 1
ATOM 674 O O . CYS A 1 90 ? -5.295 10.699 -2.810 1.00 95.56 90 CYS A O 1
ATOM 676 N N . VAL A 1 91 ? -4.526 11.571 -0.886 1.00 95.88 91 VAL A N 1
ATOM 677 C CA . VAL A 1 91 ? -3.190 10.963 -0.962 1.00 95.88 91 VAL A CA 1
ATOM 678 C C . VAL A 1 91 ? -3.236 9.433 -1.046 1.00 95.88 91 VAL A C 1
ATOM 680 O O . VAL A 1 91 ? -2.418 8.814 -1.723 1.00 95.88 91 VAL A O 1
ATOM 683 N N . GLU A 1 92 ? -4.238 8.795 -0.437 1.00 96.88 92 GLU A N 1
ATOM 684 C CA . GLU A 1 92 ? -4.384 7.337 -0.437 1.00 96.88 92 GLU A CA 1
ATOM 685 C C . GLU A 1 92 ? -4.622 6.762 -1.834 1.00 96.88 92 GLU A C 1
ATOM 687 O O 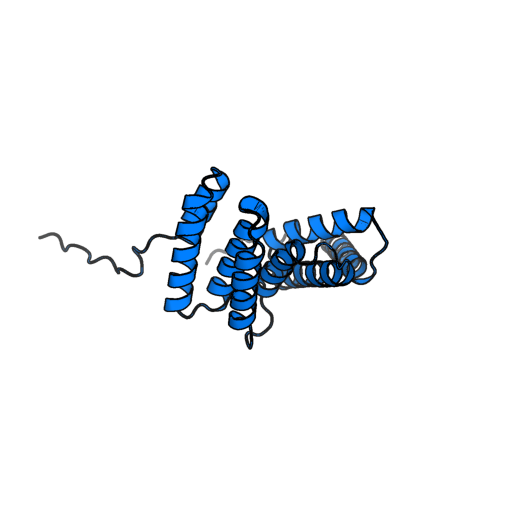. GLU A 1 92 ? -4.250 5.616 -2.082 1.00 96.88 92 GLU A O 1
ATOM 692 N N . GLN A 1 93 ? -5.167 7.550 -2.767 1.00 96.12 93 GLN A N 1
ATOM 693 C CA . GLN A 1 93 ? -5.263 7.149 -4.173 1.00 96.12 93 GLN A CA 1
ATOM 694 C C . GLN A 1 93 ? -3.871 6.913 -4.779 1.00 96.12 93 GLN A C 1
ATOM 696 O O . GLN A 1 93 ? -3.705 5.988 -5.568 1.00 96.12 93 GLN A O 1
ATOM 701 N N . GLY A 1 94 ? -2.859 7.679 -4.361 1.00 94.75 94 GLY A N 1
ATOM 702 C CA . GLY A 1 94 ? -1.482 7.520 -4.824 1.00 94.75 94 GLY A CA 1
ATOM 703 C C . GLY A 1 94 ? -0.826 6.257 -4.274 1.00 94.75 94 GLY A C 1
ATOM 704 O O . GLY A 1 94 ? -0.184 5.519 -5.015 1.00 94.75 94 GLY A O 1
ATOM 705 N N . TYR A 1 95 ? -1.066 5.935 -3.003 1.00 95.38 95 TYR A N 1
ATOM 706 C CA . TYR A 1 95 ? -0.616 4.667 -2.420 1.00 95.38 95 TYR A CA 1
ATOM 707 C C . TYR A 1 95 ? -1.288 3.447 -3.066 1.00 95.38 95 TYR A C 1
ATOM 709 O O . TYR A 1 95 ? -0.636 2.429 -3.294 1.00 95.38 95 TYR A O 1
ATOM 717 N N . VAL A 1 96 ? -2.578 3.550 -3.401 1.00 95.19 96 VAL A N 1
ATOM 718 C CA . VAL A 1 96 ? -3.283 2.514 -4.169 1.00 95.19 96 VAL A CA 1
ATOM 719 C C . VAL A 1 96 ? -2.673 2.366 -5.564 1.00 95.19 96 VAL A C 1
ATOM 721 O O . VAL A 1 96 ? -2.419 1.238 -5.978 1.00 95.19 96 VAL A O 1
ATOM 724 N N . ALA A 1 97 ? -2.381 3.473 -6.255 1.00 92.88 97 ALA A N 1
ATOM 725 C CA . ALA A 1 97 ? -1.733 3.457 -7.567 1.00 92.88 97 ALA A CA 1
ATOM 726 C C . ALA A 1 97 ? -0.353 2.776 -7.517 1.00 92.88 97 ALA A C 1
ATOM 728 O O . ALA A 1 97 ? -0.066 1.904 -8.332 1.00 92.88 97 ALA A O 1
ATOM 729 N N . LEU A 1 98 ? 0.472 3.068 -6.504 1.00 89.94 98 LEU A N 1
ATOM 730 C CA . LEU A 1 98 ? 1.752 2.371 -6.328 1.00 89.94 98 LEU A CA 1
ATOM 731 C C . LEU A 1 98 ? 1.585 0.865 -6.115 1.00 89.94 98 LEU A C 1
ATOM 733 O O . LEU A 1 98 ? 2.359 0.082 -6.659 1.00 89.94 98 LEU A O 1
ATOM 737 N N . ALA A 1 99 ? 0.580 0.438 -5.353 1.00 88.62 99 ALA A N 1
ATOM 738 C CA . ALA A 1 99 ? 0.342 -0.983 -5.124 1.00 88.62 99 ALA A CA 1
ATOM 739 C C . ALA A 1 99 ? -0.133 -1.720 -6.398 1.00 88.62 99 ALA A C 1
ATOM 741 O O . ALA A 1 99 ? 0.122 -2.919 -6.541 1.00 88.62 99 ALA A O 1
ATOM 742 N N . PHE A 1 100 ? -0.757 -1.016 -7.352 1.00 80.75 100 PHE A N 1
ATOM 743 C CA . PHE A 1 100 ? -1.088 -1.550 -8.678 1.00 80.75 100 PHE A CA 1
ATOM 744 C C . PHE A 1 100 ? 0.137 -1.781 -9.575 1.00 80.75 100 PHE A C 1
ATOM 746 O O . PHE A 1 100 ? 0.084 -2.667 -10.431 1.00 80.75 100 PHE A O 1
ATOM 753 N N . LEU A 1 101 ? 1.263 -1.091 -9.351 1.00 79.31 101 LEU A N 1
ATOM 754 C CA . LEU A 1 101 ? 2.494 -1.288 -10.136 1.00 79.31 101 LEU A CA 1
ATOM 755 C C . LEU A 1 101 ? 2.965 -2.747 -10.130 1.00 79.31 101 LEU A C 1
ATOM 757 O O . LEU A 1 101 ? 3.396 -3.274 -11.156 1.00 79.31 101 LEU A O 1
ATOM 761 N N . SER A 1 102 ? 2.826 -3.421 -8.988 1.00 69.25 102 SER A N 1
ATOM 762 C CA . SER A 1 102 ? 3.154 -4.839 -8.814 1.00 69.25 102 SER A CA 1
ATOM 763 C C . SER A 1 102 ? 2.315 -5.752 -9.717 1.00 69.25 102 SER A C 1
ATOM 765 O O . SER A 1 102 ? 2.779 -6.818 -10.124 1.00 69.25 102 SER A O 1
ATOM 767 N N . MET A 1 103 ? 1.077 -5.345 -10.019 1.00 74.38 103 MET A N 1
ATOM 768 C CA . MET A 1 103 ? 0.117 -6.097 -10.833 1.00 74.38 103 MET A CA 1
ATOM 769 C C . MET A 1 103 ? 0.285 -5.798 -12.326 1.00 74.38 103 MET A C 1
ATOM 771 O O . MET A 1 103 ? 0.236 -6.706 -13.151 1.00 74.38 103 MET A O 1
ATOM 775 N N . HIS A 1 104 ? 0.543 -4.539 -12.682 1.00 75.88 104 HIS A N 1
ATOM 776 C CA . HIS A 1 104 ? 0.690 -4.091 -14.069 1.00 75.88 104 HIS A CA 1
ATOM 777 C C . HIS A 1 104 ? 2.103 -4.289 -14.637 1.00 75.88 104 HIS A C 1
ATOM 779 O O . HIS A 1 104 ? 2.456 -3.659 -15.626 1.00 75.88 104 HIS A O 1
ATOM 785 N N . ARG A 1 105 ? 2.933 -5.180 -14.074 1.00 70.12 105 ARG A N 1
ATOM 786 C CA . ARG A 1 105 ? 4.361 -5.317 -14.444 1.00 70.12 105 ARG A CA 1
ATOM 787 C C . ARG A 1 105 ? 4.651 -5.533 -15.941 1.00 70.12 105 ARG A C 1
ATOM 789 O O . ARG A 1 105 ? 5.783 -5.325 -16.369 1.00 70.12 105 ARG A O 1
ATOM 796 N N . PHE A 1 106 ? 3.660 -5.969 -16.720 1.00 78.25 106 PHE A N 1
ATOM 797 C CA . PHE A 1 106 ? 3.766 -6.181 -18.168 1.00 78.25 106 PHE A CA 1
ATOM 798 C C . PHE A 1 106 ? 3.078 -5.097 -19.016 1.00 78.25 106 PHE A C 1
ATOM 800 O O . PHE A 1 106 ? 3.252 -5.088 -20.232 1.00 78.25 106 PHE A O 1
ATOM 807 N N . ASP A 1 107 ? 2.333 -4.182 -18.397 1.00 85.00 107 ASP A N 1
ATOM 808 C CA . ASP A 1 107 ? 1.716 -3.024 -19.042 1.00 85.00 107 ASP A CA 1
ATOM 809 C C . ASP A 1 107 ? 2.449 -1.753 -18.603 1.00 85.00 107 ASP A C 1
ATOM 811 O O . ASP A 1 107 ? 2.149 -1.126 -17.585 1.00 85.00 107 ASP A O 1
ATOM 815 N N . LEU A 1 108 ? 3.451 -1.380 -19.398 1.00 80.00 108 LEU A N 1
ATOM 816 C CA . LEU A 1 108 ? 4.296 -0.228 -19.109 1.00 80.00 108 LEU A CA 1
ATOM 817 C C . LEU A 1 108 ? 3.510 1.093 -19.101 1.00 80.00 108 LEU A C 1
ATOM 819 O O . LEU A 1 108 ? 3.867 2.001 -18.355 1.00 80.00 108 LEU A O 1
ATOM 823 N N . ALA A 1 109 ? 2.444 1.204 -19.899 1.00 82.75 109 ALA A N 1
ATOM 824 C CA . ALA A 1 109 ? 1.630 2.413 -19.958 1.00 82.75 109 ALA A CA 1
ATOM 825 C C . ALA A 1 109 ? 0.757 2.554 -18.704 1.00 82.75 109 ALA A C 1
ATOM 827 O O . ALA A 1 109 ? 0.633 3.653 -18.160 1.00 82.75 109 ALA A O 1
ATOM 828 N N . ALA A 1 110 ? 0.182 1.452 -18.213 1.00 84.38 110 ALA A N 1
ATOM 829 C CA . ALA A 1 110 ? -0.512 1.439 -16.926 1.00 84.38 110 ALA A CA 1
ATOM 830 C C . ALA A 1 110 ? 0.447 1.802 -15.782 1.00 84.38 110 ALA A C 1
ATOM 832 O O . ALA A 1 110 ? 0.151 2.694 -14.992 1.00 84.38 110 ALA A O 1
ATOM 833 N N . VAL A 1 111 ? 1.642 1.207 -15.774 1.00 82.94 111 VAL A N 1
ATOM 834 C CA . VAL A 1 111 ? 2.699 1.506 -14.798 1.00 82.94 111 VAL A CA 1
ATOM 835 C C . VAL A 1 111 ? 3.128 2.979 -14.825 1.00 82.94 111 VAL A C 1
ATOM 837 O O . VAL A 1 111 ? 3.260 3.594 -13.768 1.00 82.94 111 VAL A O 1
ATOM 840 N N . GLU A 1 112 ? 3.306 3.582 -16.006 1.00 82.94 112 GLU A N 1
ATOM 841 C CA . GLU A 1 112 ? 3.614 5.015 -16.125 1.00 82.94 112 GLU A CA 1
ATOM 842 C C . GLU A 1 112 ? 2.491 5.882 -15.542 1.00 82.94 112 GLU A C 1
ATOM 844 O O . GLU A 1 112 ? 2.767 6.818 -14.790 1.00 82.94 112 GLU A O 1
ATOM 849 N N . ASN A 1 113 ? 1.233 5.585 -15.877 1.00 85.81 113 ASN A N 1
ATOM 850 C CA . ASN A 1 113 ? 0.092 6.360 -15.391 1.00 85.81 113 ASN A CA 1
ATOM 851 C C . ASN A 1 113 ? -0.060 6.252 -13.866 1.00 85.81 113 ASN A C 1
ATOM 853 O O . ASN A 1 113 ? -0.266 7.274 -13.210 1.00 85.81 113 ASN A O 1
ATOM 857 N N . ASP A 1 114 ? 0.092 5.051 -13.306 1.00 88.69 114 ASP A N 1
ATOM 858 C CA . ASP A 1 114 ? 0.008 4.804 -11.865 1.00 88.69 114 ASP A CA 1
ATOM 859 C C . ASP A 1 114 ? 1.132 5.533 -11.106 1.00 88.69 114 ASP A C 1
ATOM 861 O O . ASP A 1 114 ? 0.883 6.210 -10.105 1.00 88.69 114 ASP A O 1
ATOM 865 N N . ALA A 1 115 ? 2.368 5.475 -11.615 1.00 86.31 115 ALA A N 1
ATOM 866 C CA . ALA A 1 115 ? 3.506 6.178 -11.023 1.00 86.31 115 ALA A CA 1
ATOM 867 C C . ALA A 1 115 ? 3.372 7.710 -11.131 1.00 86.31 115 ALA A C 1
ATOM 869 O O . ALA A 1 115 ? 3.690 8.430 -10.181 1.00 86.31 115 ALA A O 1
ATOM 870 N N . ALA A 1 116 ? 2.867 8.218 -12.263 1.00 87.31 116 ALA A N 1
ATOM 871 C CA . ALA A 1 116 ? 2.594 9.642 -12.455 1.00 87.31 116 ALA A CA 1
ATOM 872 C C . ALA A 1 116 ? 1.541 10.153 -11.465 1.00 87.31 116 ALA A C 1
ATOM 874 O O . ALA A 1 116 ? 1.748 11.189 -10.834 1.00 87.31 116 ALA A O 1
ATOM 875 N N . LEU A 1 117 ? 0.440 9.411 -11.308 1.00 90.12 117 LEU A N 1
ATOM 876 C CA . LEU A 1 117 ? -0.635 9.741 -10.376 1.00 90.12 117 LEU A CA 1
ATOM 877 C C . LEU A 1 117 ? -0.137 9.744 -8.928 1.00 90.12 117 LEU A C 1
ATOM 879 O O . LEU A 1 117 ? -0.447 10.666 -8.175 1.00 90.12 117 LEU A O 1
ATOM 883 N N . ALA A 1 118 ? 0.657 8.742 -8.542 1.00 92.69 118 ALA A N 1
ATOM 884 C CA . ALA A 1 118 ? 1.244 8.678 -7.209 1.00 92.69 118 ALA A CA 1
ATOM 885 C C . ALA A 1 118 ? 2.124 9.899 -6.911 1.00 92.69 118 ALA A C 1
ATOM 887 O O . ALA A 1 118 ? 1.981 10.504 -5.850 1.00 92.69 118 ALA A O 1
ATOM 888 N N . LEU A 1 119 ? 2.982 10.301 -7.855 1.00 90.12 119 LEU A N 1
ATOM 889 C CA . LEU A 1 119 ? 3.832 11.479 -7.689 1.00 90.12 119 LEU A CA 1
ATOM 890 C C . LEU A 1 119 ? 3.012 12.777 -7.653 1.00 90.12 119 LEU A C 1
ATOM 892 O O . LEU A 1 119 ? 3.270 13.637 -6.820 1.00 90.12 119 LEU A O 1
ATOM 896 N N . GLU A 1 120 ? 2.006 12.922 -8.516 1.00 91.19 120 GLU A N 1
ATOM 897 C CA . GLU A 1 120 ? 1.115 14.089 -8.515 1.00 91.19 120 GLU A CA 1
ATOM 898 C C . GLU A 1 120 ? 0.427 14.269 -7.154 1.00 91.19 120 GLU A C 1
ATOM 900 O O . GLU A 1 120 ? 0.454 15.362 -6.588 1.00 91.19 120 GLU A O 1
ATOM 905 N N . LEU A 1 121 ? -0.132 13.189 -6.602 1.00 93.81 121 LEU A N 1
ATOM 906 C CA . LEU A 1 121 ? -0.805 13.210 -5.305 1.00 93.81 121 LEU A CA 1
ATOM 907 C C . LEU A 1 121 ? 0.173 13.403 -4.142 1.00 93.81 121 LEU A C 1
ATOM 909 O O . LEU A 1 121 ? -0.151 14.121 -3.199 1.00 93.81 121 LEU A O 1
ATOM 913 N N . ALA A 1 122 ? 1.374 12.823 -4.207 1.00 92.19 122 ALA A N 1
ATOM 914 C CA . ALA A 1 122 ? 2.415 13.067 -3.209 1.00 92.19 122 ALA A CA 1
ATOM 915 C C . ALA A 1 122 ? 2.741 14.558 -3.091 1.00 92.19 122 ALA A C 1
ATOM 917 O O . ALA A 1 122 ? 2.795 15.105 -1.992 1.00 92.19 122 ALA A O 1
ATOM 918 N N . LEU A 1 123 ? 2.896 15.227 -4.235 1.00 90.31 123 LEU A N 1
ATOM 919 C CA . LEU A 1 123 ? 3.207 16.651 -4.290 1.00 90.31 123 LEU A CA 1
ATOM 920 C C . LEU A 1 123 ? 2.023 17.523 -3.867 1.00 90.31 123 LEU A C 1
ATOM 922 O O . LEU A 1 123 ? 2.214 18.487 -3.131 1.00 90.31 123 LEU A O 1
ATOM 926 N N . GLU A 1 124 ? 0.808 17.189 -4.309 1.00 92.94 124 GLU A N 1
ATOM 927 C CA . GLU A 1 124 ? -0.411 17.921 -3.946 1.00 92.94 124 GLU A CA 1
ATOM 928 C C . GLU A 1 124 ? -0.655 17.908 -2.432 1.00 92.94 124 GLU A C 1
ATOM 930 O O . GLU A 1 124 ? -0.989 18.940 -1.851 1.00 92.94 124 GLU A O 1
ATOM 935 N N . PHE A 1 125 ? -0.458 16.754 -1.791 1.00 94.25 125 PHE A N 1
ATOM 936 C CA . PHE A 1 125 ? -0.716 16.565 -0.363 1.00 94.25 125 PHE A CA 1
ATOM 937 C C . PHE A 1 125 ? 0.535 16.695 0.521 1.00 94.25 125 PHE A C 1
ATOM 939 O O . PHE A 1 125 ? 0.434 16.516 1.733 1.00 94.25 125 PHE A O 1
ATOM 946 N N . ALA A 1 126 ? 1.689 17.047 -0.061 1.00 92.62 126 ALA A N 1
ATOM 947 C CA . ALA A 1 126 ? 2.984 17.163 0.618 1.00 92.62 126 ALA A CA 1
ATOM 948 C C . ALA A 1 126 ? 3.389 15.902 1.415 1.00 92.62 126 ALA A C 1
ATOM 950 O O . ALA A 1 126 ? 3.971 15.992 2.498 1.00 92.62 126 ALA A O 1
ATOM 951 N N . ASP A 1 127 ? 3.090 14.721 0.872 1.00 94.25 127 ASP A N 1
ATOM 952 C CA . ASP A 1 127 ? 3.412 13.428 1.478 1.00 94.25 127 ASP A CA 1
ATOM 953 C C . ASP A 1 127 ? 4.795 12.961 1.009 1.00 94.25 127 ASP A C 1
ATOM 955 O O . ASP A 1 127 ? 4.974 12.471 -0.109 1.00 94.25 127 ASP A O 1
ATOM 959 N N . SER A 1 128 ? 5.799 13.163 1.866 1.00 90.12 128 SER A N 1
ATOM 960 C CA . SER A 1 128 ? 7.198 12.862 1.540 1.00 90.12 128 SER A CA 1
ATOM 961 C C . SER A 1 128 ? 7.468 11.368 1.360 1.00 90.12 128 SER A C 1
ATOM 963 O O . SER A 1 128 ? 8.313 11.002 0.544 1.00 90.12 128 SER A O 1
ATOM 965 N N . ASP A 1 129 ? 6.754 10.504 2.084 1.00 88.69 129 ASP A N 1
ATOM 966 C CA . ASP A 1 129 ? 6.926 9.054 1.971 1.00 88.69 129 ASP A CA 1
ATOM 967 C C . ASP A 1 129 ? 6.458 8.577 0.590 1.00 88.69 129 ASP A C 1
ATOM 969 O O . ASP A 1 129 ? 7.182 7.868 -0.116 1.00 88.69 129 ASP A O 1
ATOM 973 N N . LEU A 1 130 ? 5.281 9.036 0.156 1.00 90.06 130 LEU A N 1
ATOM 974 C CA . LEU A 1 130 ? 4.760 8.745 -1.173 1.00 90.06 130 LEU A CA 1
ATOM 975 C C . LEU A 1 130 ? 5.639 9.359 -2.268 1.00 90.06 130 LEU A C 1
ATOM 977 O O . LEU A 1 130 ? 5.865 8.714 -3.291 1.00 90.06 130 LEU A O 1
ATOM 981 N N . GLU A 1 131 ? 6.164 10.569 -2.055 1.00 88.00 131 GLU A N 1
ATOM 982 C CA . GLU A 1 131 ? 7.060 11.238 -3.006 1.00 88.00 131 GLU A CA 1
ATOM 983 C C . GLU A 1 131 ? 8.319 10.404 -3.254 1.00 88.00 131 GLU A C 1
ATOM 985 O O . GLU A 1 131 ? 8.695 10.190 -4.409 1.00 88.00 131 GLU A O 1
ATOM 990 N N . VAL A 1 132 ? 8.957 9.907 -2.189 1.00 87.06 132 VAL A N 1
ATOM 991 C CA . VAL A 1 132 ? 10.166 9.078 -2.283 1.00 87.06 132 VAL A CA 1
ATOM 992 C C . VAL A 1 132 ? 9.873 7.782 -3.036 1.00 87.06 132 VAL A C 1
ATOM 994 O O . VAL A 1 132 ? 10.598 7.441 -3.976 1.00 87.06 132 VAL A O 1
ATOM 997 N N . LEU A 1 133 ? 8.792 7.085 -2.673 1.00 85.19 133 LEU A N 1
ATOM 998 C CA . LEU A 1 133 ? 8.404 5.829 -3.317 1.00 85.19 133 LEU A CA 1
ATOM 999 C C . LEU A 1 133 ? 8.065 6.028 -4.800 1.00 85.19 133 LEU A C 1
ATOM 1001 O O . LEU A 1 133 ? 8.558 5.289 -5.654 1.00 85.19 133 LEU A O 1
ATOM 1005 N N . ALA A 1 134 ? 7.265 7.046 -5.124 1.00 84.69 134 ALA A N 1
ATOM 1006 C CA . ALA A 1 134 ? 6.871 7.338 -6.497 1.00 84.69 134 ALA A CA 1
ATOM 1007 C C . ALA A 1 134 ? 8.071 7.775 -7.349 1.00 84.69 134 ALA A C 1
ATOM 1009 O O . ALA A 1 134 ? 8.242 7.293 -8.469 1.00 84.69 134 ALA A O 1
ATOM 1010 N N . SER A 1 135 ? 8.948 8.624 -6.805 1.00 77.88 135 SER A N 1
ATOM 1011 C CA . SER A 1 135 ? 10.146 9.102 -7.505 1.00 77.88 135 SER A CA 1
ATOM 1012 C C . SER A 1 135 ? 11.110 7.966 -7.842 1.00 77.88 135 SER A C 1
ATOM 1014 O O . SER A 1 135 ? 11.639 7.931 -8.953 1.00 77.88 135 SER A O 1
ATOM 1016 N N . HIS A 1 136 ? 11.301 7.005 -6.930 1.00 78.19 136 HIS A N 1
ATOM 1017 C CA . HIS A 1 136 ? 12.119 5.821 -7.199 1.00 78.19 136 HIS A CA 1
ATOM 1018 C C . HIS A 1 136 ? 11.595 5.032 -8.409 1.00 78.19 136 HIS A C 1
ATOM 1020 O O . HIS A 1 136 ? 12.363 4.700 -9.315 1.00 78.19 136 HIS A O 1
ATOM 1026 N N . MET A 1 137 ? 10.283 4.778 -8.463 1.00 76.00 137 MET A N 1
ATOM 1027 C CA . MET A 1 137 ? 9.662 4.019 -9.559 1.00 76.00 137 MET A CA 1
ATOM 1028 C C . MET A 1 137 ? 9.801 4.741 -10.898 1.00 76.00 137 MET A C 1
ATOM 1030 O O . MET A 1 137 ? 10.211 4.162 -11.901 1.00 76.00 137 MET A O 1
ATOM 1034 N N . VAL A 1 138 ? 9.541 6.040 -10.888 1.00 71.88 138 VAL A N 1
ATOM 1035 C CA . VAL A 1 138 ? 9.721 6.953 -12.014 1.00 71.88 138 VAL A CA 1
ATOM 1036 C C . VAL A 1 138 ? 11.167 6.908 -12.540 1.00 71.88 138 VAL A C 1
ATOM 1038 O O . VAL A 1 138 ? 11.387 6.694 -13.732 1.00 71.88 138 VAL A O 1
ATOM 1041 N N . THR A 1 139 ? 12.181 7.003 -11.673 1.00 70.44 139 THR A N 1
ATOM 1042 C CA . THR A 1 139 ? 13.593 6.892 -12.085 1.00 70.44 139 THR A CA 1
ATOM 1043 C C . THR A 1 139 ? 13.933 5.512 -12.656 1.00 70.44 139 THR A C 1
ATOM 1045 O O . THR A 1 139 ? 14.587 5.425 -13.698 1.00 70.44 139 THR A O 1
ATOM 1048 N N . GLN A 1 140 ? 13.465 4.432 -12.024 1.00 68.38 140 GLN A N 1
ATOM 1049 C CA . GLN A 1 140 ? 13.711 3.065 -12.487 1.00 68.38 140 GLN A CA 1
ATOM 1050 C C . GLN A 1 140 ? 13.140 2.829 -13.895 1.00 68.38 140 GLN A C 1
ATOM 1052 O O . GLN A 1 140 ? 13.822 2.255 -14.749 1.00 68.38 140 GLN A O 1
ATOM 1057 N N . LEU A 1 141 ? 11.932 3.327 -14.171 1.00 65.25 141 LEU A N 1
ATOM 1058 C CA . LEU A 1 141 ? 11.289 3.251 -15.488 1.00 65.25 141 LEU A CA 1
ATOM 1059 C C . LEU A 1 141 ? 11.998 4.137 -16.529 1.00 65.25 141 LEU A C 1
ATOM 1061 O O . LEU A 1 141 ? 12.103 3.757 -17.694 1.00 65.25 141 LEU A O 1
ATOM 1065 N N . GLY A 1 142 ? 12.548 5.287 -16.111 1.00 58.91 142 GLY A N 1
ATOM 1066 C CA . GLY A 1 142 ? 13.328 6.230 -16.940 1.00 58.91 142 GLY A CA 1
ATOM 1067 C C . GLY A 1 142 ? 14.567 5.642 -17.585 1.00 58.91 142 GLY A C 1
ATOM 1068 O O . GLY A 1 142 ? 14.941 6.047 -18.681 1.00 58.91 142 GLY A O 1
ATOM 1069 N N . SER A 1 143 ? 15.168 4.643 -16.947 1.00 57.09 143 SER A N 1
ATOM 1070 C CA . SER A 1 143 ? 16.346 3.968 -17.491 1.00 57.09 143 SER A CA 1
ATOM 1071 C C . SER A 1 143 ? 16.045 3.056 -18.690 1.00 57.09 143 SER A C 1
ATOM 1073 O O . SER A 1 143 ? 16.979 2.628 -19.366 1.00 57.09 143 SER A O 1
ATOM 1075 N N . ARG A 1 144 ? 14.765 2.740 -18.962 1.00 58.03 144 ARG A N 1
ATOM 1076 C CA . ARG A 1 144 ? 14.367 1.720 -19.948 1.00 58.03 144 ARG A CA 1
ATOM 1077 C C . ARG A 1 144 ? 13.695 2.261 -21.219 1.00 58.03 144 ARG A C 1
ATOM 1079 O O . ARG A 1 144 ? 13.870 1.627 -22.252 1.00 58.03 144 ARG A O 1
ATOM 1086 N N . GLN A 1 145 ? 12.979 3.393 -21.182 1.00 53.22 145 GLN A N 1
ATOM 1087 C CA . GLN A 1 145 ? 12.399 4.112 -22.343 1.00 53.22 145 GLN A CA 1
ATOM 1088 C C . GLN A 1 145 ? 12.011 5.565 -21.946 1.00 53.22 145 GLN A C 1
ATOM 1090 O O . GLN A 1 145 ? 11.793 5.814 -20.759 1.00 53.22 145 GLN A O 1
ATOM 1095 N N . PRO A 1 146 ? 11.863 6.523 -22.890 1.00 55.09 146 PRO A N 1
ATOM 1096 C CA . PRO A 1 146 ? 11.379 7.878 -22.599 1.00 55.09 146 PRO A CA 1
ATOM 1097 C C . PRO A 1 146 ? 9.844 7.938 -22.429 1.00 55.09 146 PRO A C 1
ATOM 1099 O O . PRO A 1 146 ? 9.102 7.807 -23.399 1.00 55.09 146 PRO A O 1
ATOM 1102 N N . TRP A 1 147 ? 9.364 8.184 -21.204 1.00 63.81 147 TRP A N 1
ATOM 1103 C CA . TRP A 1 147 ? 7.942 8.383 -20.857 1.00 63.81 147 TRP A CA 1
ATOM 1104 C C . TRP A 1 147 ? 7.632 9.861 -20.593 1.00 63.81 147 TRP A C 1
ATOM 1106 O O . TRP A 1 147 ? 8.293 10.510 -19.782 1.00 63.81 147 TRP A O 1
ATOM 1116 N N . ALA A 1 148 ? 6.630 10.416 -21.277 1.00 60.16 148 ALA A N 1
ATOM 1117 C CA . ALA A 1 148 ? 6.398 11.861 -21.336 1.00 60.16 148 ALA A CA 1
ATOM 1118 C C . ALA A 1 148 ? 5.626 12.426 -20.132 1.00 60.16 148 ALA A C 1
ATOM 1120 O O . ALA A 1 148 ? 5.808 13.598 -19.793 1.00 60.16 148 ALA A O 1
ATOM 1121 N N . ARG A 1 149 ? 4.748 11.643 -19.480 1.00 66.19 149 ARG A N 1
ATOM 1122 C CA . ARG A 1 149 ? 3.873 12.193 -18.429 1.00 66.19 149 ARG A CA 1
ATOM 1123 C C . ARG A 1 149 ? 4.599 12.353 -17.115 1.00 66.19 149 ARG A C 1
ATOM 1125 O O . ARG A 1 149 ? 4.668 13.467 -16.600 1.00 66.19 149 ARG A O 1
ATOM 1132 N N . ALA A 1 150 ? 5.165 11.283 -16.569 1.00 61.16 150 ALA A N 1
ATOM 1133 C CA . ALA A 1 150 ? 5.821 11.436 -15.282 1.00 61.16 150 ALA A CA 1
ATOM 1134 C C . ALA A 1 150 ? 7.108 12.299 -15.401 1.00 61.16 150 ALA A C 1
ATOM 1136 O O . ALA A 1 150 ? 7.472 12.945 -14.422 1.00 61.16 150 ALA A O 1
ATOM 1137 N N . THR A 1 151 ? 7.812 12.353 -16.551 1.00 62.34 151 THR A N 1
ATOM 1138 C CA . THR A 1 151 ? 9.030 13.186 -16.681 1.00 62.34 151 THR A CA 1
ATOM 1139 C C . THR A 1 151 ? 8.640 14.650 -16.635 1.00 62.34 151 THR A C 1
ATOM 1141 O O . THR A 1 151 ? 9.334 15.452 -16.014 1.00 62.34 151 THR A O 1
ATOM 1144 N N . ALA A 1 152 ? 7.485 14.996 -17.209 1.00 66.50 152 ALA A N 1
ATOM 1145 C CA . ALA A 1 152 ? 6.898 16.314 -17.059 1.00 66.50 152 ALA A CA 1
ATOM 1146 C C . ALA A 1 152 ? 6.548 16.627 -15.593 1.00 66.50 152 ALA A C 1
ATOM 1148 O O . ALA A 1 152 ? 6.789 17.753 -15.158 1.00 66.50 152 ALA A O 1
ATOM 1149 N N . VAL A 1 153 ? 6.037 15.662 -14.814 1.00 62.97 153 VAL A N 1
ATOM 1150 C CA . VAL A 1 153 ? 5.764 15.854 -13.374 1.00 62.97 153 VAL A CA 1
ATOM 1151 C C . VAL A 1 153 ? 7.066 16.088 -12.599 1.00 62.97 153 VAL A C 1
ATOM 1153 O O . VAL A 1 153 ? 7.185 17.095 -11.900 1.00 62.97 153 VAL A O 1
ATOM 1156 N N . VAL A 1 154 ? 8.082 15.238 -12.794 1.00 64.31 154 VAL A N 1
ATOM 1157 C CA . VAL A 1 154 ? 9.405 15.395 -12.163 1.00 64.31 154 VAL A CA 1
ATOM 1158 C C . VAL A 1 154 ? 10.059 16.711 -12.563 1.00 64.31 154 VAL A C 1
ATOM 1160 O O . VAL A 1 154 ? 10.555 17.424 -11.701 1.00 64.31 154 VAL A O 1
ATOM 1163 N N . SER A 1 155 ? 10.059 17.068 -13.849 1.00 64.12 155 SER A N 1
ATOM 1164 C CA . SER A 1 155 ? 10.714 18.283 -14.341 1.00 64.12 155 SER A CA 1
ATOM 1165 C C . SER A 1 155 ? 10.034 19.555 -13.832 1.00 64.12 155 SER A C 1
ATOM 1167 O O . SER A 1 155 ?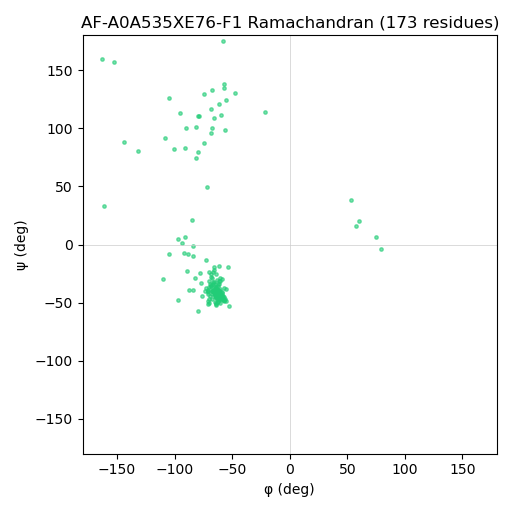 10.715 20.545 -13.569 1.00 64.12 155 SER A O 1
ATOM 1169 N N . ARG A 1 156 ? 8.705 19.547 -13.661 1.00 62.56 156 ARG A N 1
ATOM 1170 C CA . ARG A 1 156 ? 7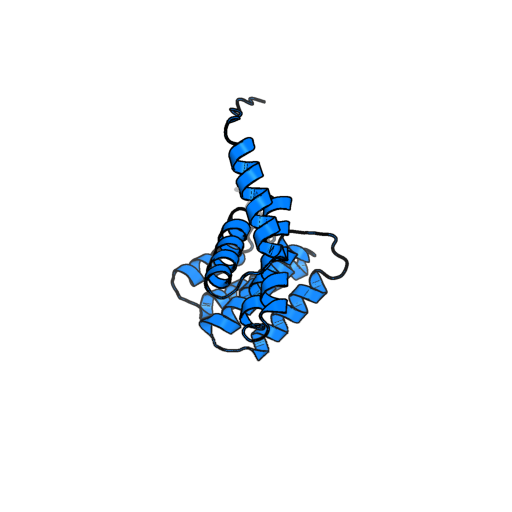.976 20.644 -13.005 1.00 62.56 156 ARG A CA 1
ATOM 1171 C C . ARG A 1 156 ? 8.326 20.729 -11.524 1.00 62.56 156 ARG A C 1
ATOM 1173 O O . ARG A 1 156 ? 8.508 21.829 -11.010 1.00 62.56 156 ARG A O 1
ATOM 1180 N N . TYR A 1 157 ? 8.464 19.587 -10.857 1.00 60.06 157 TYR A N 1
ATOM 1181 C CA . TYR A 1 157 ? 8.814 19.531 -9.444 1.00 60.06 157 TYR A CA 1
ATOM 1182 C C . TYR A 1 157 ? 10.264 19.951 -9.160 1.00 60.06 157 TYR A C 1
ATOM 1184 O O . TYR A 1 157 ? 10.497 20.793 -8.294 1.00 60.06 157 TYR A O 1
ATOM 1192 N N . THR A 1 158 ? 11.249 19.446 -9.908 1.00 61.28 158 THR A N 1
ATOM 1193 C CA . THR A 1 158 ? 12.658 19.846 -9.757 1.00 61.28 158 THR A CA 1
ATOM 1194 C C . THR A 1 158 ? 12.839 21.331 -10.054 1.00 61.28 158 THR A C 1
ATOM 1196 O O . THR A 1 158 ? 13.514 22.021 -9.291 1.00 61.28 158 THR A O 1
ATOM 1199 N N . ALA A 1 159 ? 12.166 21.859 -11.083 1.00 56.47 159 ALA A N 1
ATOM 1200 C CA . ALA A 1 159 ? 12.127 23.294 -11.348 1.00 56.47 159 ALA A CA 1
ATOM 1201 C C . ALA A 1 159 ? 11.489 24.076 -10.183 1.00 56.47 159 ALA A C 1
ATOM 1203 O O . ALA A 1 159 ? 12.069 25.059 -9.724 1.00 56.47 159 ALA A O 1
ATOM 1204 N N . ALA A 1 160 ? 10.354 23.622 -9.640 1.00 56.53 160 ALA A N 1
ATOM 1205 C CA . ALA A 1 160 ? 9.702 24.258 -8.492 1.00 56.53 160 ALA A CA 1
ATOM 1206 C C . ALA A 1 160 ? 10.573 24.234 -7.222 1.00 56.53 160 ALA A C 1
ATOM 1208 O O . ALA A 1 160 ? 10.626 25.224 -6.495 1.00 56.53 160 ALA A O 1
ATOM 1209 N N . ARG A 1 161 ? 11.316 23.150 -6.970 1.00 61.25 161 ARG A N 1
ATOM 1210 C CA . ARG A 1 161 ? 12.220 23.012 -5.818 1.00 61.25 161 ARG A CA 1
ATOM 1211 C C . ARG A 1 161 ? 13.489 23.857 -5.962 1.00 61.25 161 ARG A C 1
ATOM 1213 O O . ARG A 1 161 ? 13.942 24.442 -4.980 1.00 61.25 161 ARG A O 1
ATOM 1220 N N . LEU A 1 162 ? 14.039 23.971 -7.173 1.00 51.88 162 LEU A N 1
ATOM 1221 C CA . LEU A 1 162 ? 15.174 24.856 -7.459 1.00 51.88 162 LEU A CA 1
ATOM 1222 C C . LEU A 1 162 ? 14.780 26.338 -7.361 1.00 51.88 162 LEU A C 1
ATOM 1224 O O . LEU A 1 162 ? 15.552 27.141 -6.842 1.00 51.88 162 LEU A O 1
ATOM 1228 N N . VAL A 1 163 ? 13.562 26.696 -7.779 1.00 55.25 163 VAL A N 1
ATOM 1229 C CA . VAL A 1 163 ? 13.021 28.062 -7.658 1.00 55.25 163 VAL A CA 1
ATOM 1230 C C . VAL A 1 163 ? 12.568 28.377 -6.219 1.00 55.25 163 VAL A C 1
ATOM 1232 O O . VAL A 1 163 ? 12.728 29.504 -5.754 1.00 55.25 163 VAL A O 1
ATOM 1235 N N . GLY A 1 164 ? 12.062 27.388 -5.474 1.00 47.47 164 GLY A N 1
ATOM 1236 C CA . GLY A 1 164 ? 11.624 27.510 -4.074 1.00 47.47 164 GLY A CA 1
ATOM 1237 C C . GLY A 1 164 ? 12.739 27.379 -3.026 1.00 47.47 164 GLY A C 1
ATOM 1238 O O . GLY A 1 164 ? 12.532 27.693 -1.850 1.00 47.47 164 GLY A O 1
ATOM 1239 N N . GLY A 1 165 ? 13.942 26.969 -3.435 1.00 44.41 165 GLY A N 1
ATOM 1240 C CA . GLY A 1 165 ? 15.119 26.747 -2.594 1.00 44.41 165 GLY A CA 1
ATOM 1241 C C . GLY A 1 165 ? 15.779 28.022 -2.059 1.00 44.41 165 GLY A C 1
ATOM 1242 O O . GLY A 1 165 ? 16.989 28.183 -2.189 1.00 44.41 165 GLY A O 1
ATOM 1243 N N . ARG A 1 166 ? 15.013 28.952 -1.468 1.00 43.19 166 ARG A N 1
ATOM 1244 C CA . ARG A 1 166 ? 15.555 30.024 -0.608 1.00 43.19 166 ARG A CA 1
ATOM 1245 C C . ARG A 1 166 ? 14.540 30.709 0.318 1.00 43.19 166 ARG A C 1
ATOM 1247 O O . ARG A 1 166 ? 14.695 31.885 0.627 1.00 43.19 166 ARG A O 1
ATOM 1254 N N . ARG A 1 167 ? 13.523 30.001 0.821 1.00 41.50 167 ARG A N 1
ATOM 1255 C CA . ARG A 1 167 ? 12.741 30.482 1.979 1.00 41.50 167 ARG A CA 1
ATOM 1256 C C . ARG A 1 167 ? 12.587 29.392 3.037 1.00 41.50 167 ARG A C 1
ATOM 1258 O O . ARG A 1 167 ? 11.545 28.763 3.150 1.00 41.50 167 ARG A O 1
ATOM 1265 N N . ARG A 1 168 ? 13.631 29.203 3.855 1.00 40.78 168 ARG A N 1
ATOM 1266 C CA . ARG A 1 168 ? 13.441 28.681 5.216 1.00 40.78 168 ARG A CA 1
ATOM 1267 C C . ARG A 1 168 ? 12.715 29.771 6.004 1.00 40.78 168 ARG A C 1
ATOM 1269 O O . ARG A 1 168 ? 13.348 30.714 6.468 1.00 40.78 168 ARG A O 1
ATOM 1276 N N . ALA A 1 169 ? 11.393 29.681 6.093 1.00 35.50 169 ALA A N 1
ATOM 1277 C CA . ALA A 1 169 ? 10.642 30.438 7.080 1.00 35.50 169 ALA A CA 1
ATOM 1278 C C . ALA A 1 169 ? 10.756 29.700 8.420 1.00 35.50 169 ALA A C 1
ATOM 1280 O O . ALA A 1 169 ? 10.273 28.585 8.587 1.00 35.50 169 ALA A O 1
ATOM 1281 N N . ASN A 1 170 ? 11.485 30.334 9.329 1.00 34.69 170 ASN A N 1
ATOM 1282 C CA . ASN A 1 170 ? 11.580 30.042 10.750 1.00 34.69 170 ASN A CA 1
ATOM 1283 C C . ASN A 1 170 ? 10.182 30.043 11.406 1.00 34.69 170 ASN A C 1
ATOM 1285 O O . ASN A 1 170 ? 9.511 31.074 11.320 1.00 34.69 170 ASN A O 1
ATOM 1289 N N . PRO A 1 171 ? 9.733 28.976 12.090 1.00 41.28 171 PRO A N 1
ATOM 1290 C CA . PRO A 1 171 ? 8.536 29.052 12.909 1.00 41.28 171 PRO A CA 1
ATOM 1291 C C . PRO A 1 171 ? 8.912 29.444 14.344 1.00 41.28 171 PRO A C 1
ATOM 1293 O O . PRO A 1 171 ? 9.007 28.613 15.242 1.00 41.28 171 PRO A O 1
ATOM 1296 N N . THR A 1 172 ? 9.081 30.743 14.581 1.00 48.84 172 THR A N 1
ATOM 1297 C CA . THR A 1 172 ? 8.746 31.332 15.884 1.00 48.84 172 THR A CA 1
ATOM 1298 C C . THR A 1 172 ? 7.243 31.579 15.925 1.00 48.84 172 THR A C 1
ATOM 1300 O O . THR A 1 172 ? 6.790 32.571 15.363 1.00 48.84 172 THR A O 1
ATOM 1303 N N . ILE A 1 173 ? 6.488 30.701 16.591 1.00 42.44 173 ILE A N 1
ATOM 1304 C CA . ILE A 1 173 ? 5.118 30.949 17.084 1.00 42.44 173 ILE A CA 1
ATOM 1305 C C . ILE A 1 173 ? 5.012 30.197 18.425 1.00 42.44 173 ILE A C 1
ATOM 1307 O O . ILE A 1 173 ? 4.890 28.980 18.448 1.00 42.44 173 ILE A O 1
ATOM 1311 N N . ARG A 1 174 ? 5.378 30.825 19.553 1.00 32.66 174 ARG A N 1
ATOM 1312 C CA . ARG A 1 174 ? 4.436 31.349 20.567 1.00 32.66 174 ARG A CA 1
ATOM 1313 C C . ARG A 1 174 ? 3.010 31.602 20.062 1.00 32.66 174 ARG A C 1
ATOM 1315 O O . ARG A 1 174 ? 2.814 32.531 19.287 1.00 32.66 174 ARG A O 1
ATOM 1322 N N . CYS A 1 175 ? 2.063 30.826 20.583 1.00 40.19 175 CYS A N 1
ATOM 1323 C CA . CYS A 1 175 ? 0.904 31.266 21.372 1.00 40.19 175 CYS A CA 1
ATOM 1324 C C . CYS A 1 175 ? 0.351 30.047 22.114 1.00 40.19 175 CYS A C 1
ATOM 1326 O O . CYS A 1 175 ? 0.177 29.003 21.449 1.00 40.19 175 CYS A O 1
#

Nearest PDB structures (foldseek):
  3gw4-assembly1_A  TM=7.154E-01  e=2.396E-03  Deinococcus radiodurans R1 = ATCC 13939 = DSM 20539
  2ifu-assembly4_D  TM=5.469E-01  e=5.381E-01  Danio rerio
  1qqe-assembly1_A  TM=5.156E-01  e=6.838E-01  Saccharomyces cerevisiae
  8glv-assembly1_Lf  TM=4.392E-01  e=4.037E-01  Chlamydomonas reinhardtii
  4uer-assembly1_a  TM=3.795E-01  e=2.744E+00  Lachancea kluyveri